Protein AF-A0AAW7XCK0-F1 (afdb_monomer_lite)

pLDDT: mean 92.11, std 4.44, range [63.75, 97.06]

Sequence (77 aa):
MVSTVDGNIKGNPLKIVGDTFPAGTLSGAPKYKAMQLIDTYESQSRGFYGGAVGVIGLTGEVNLAIAIRSFVSKNNT

Foldseek 3Di:
DDDDDDDDDDDALVVVVVVCPQPCVVQHPVNVVSVVVCVVPDPDDPVQQSPWDDDQDPVRDDDIDGPPPDDDDDPND

Secondary structure (DSSP, 8-state):
----------S-HHHHHHHHPSPHHHH-SSHHHHHHHHHHH-SS--TTTT-EEEEE-TTS-EEEEE--S----STT-

Organism: NCBI:txid86304

Structure (mmCIF, N/CA/C/O backbone):
data_AF-A0AAW7XCK0-F1
#
_entry.id   AF-A0AAW7XCK0-F1
#
loop_
_atom_site.group_PDB
_atom_site.id
_atom_site.type_symbol
_atom_site.label_atom_id
_atom_site.label_alt_id
_atom_site.label_comp_id
_atom_site.label_asym_id
_atom_site.label_entity_id
_atom_site.label_seq_id
_atom_site.pdbx_PDB_ins_code
_atom_site.Cartn_x
_atom_site.Cartn_y
_atom_site.Cartn_z
_atom_site.occupancy
_atom_site.B_iso_or_equiv
_atom_site.auth_seq_id
_atom_site.auth_comp_id
_atom_site.auth_asym_id
_atom_site.auth_atom_id
_atom_site.pdbx_PDB_model_num
ATOM 1 N N . MET A 1 1 ? 0.646 -20.779 1.098 1.00 79.44 1 MET A N 1
ATOM 2 C CA . MET A 1 1 ? 0.747 -20.755 -0.376 1.00 79.44 1 MET A CA 1
ATOM 3 C C . MET A 1 1 ? 1.002 -19.317 -0.795 1.00 79.44 1 MET A C 1
ATOM 5 O O . MET A 1 1 ? 0.382 -18.436 -0.214 1.00 79.44 1 MET A O 1
ATOM 9 N N . VAL A 1 2 ? 1.935 -19.081 -1.716 1.00 95.38 2 VAL A N 1
ATOM 10 C CA . VAL A 1 2 ? 2.274 -17.752 -2.251 1.00 95.38 2 VAL A CA 1
ATOM 11 C C . VAL A 1 2 ? 2.400 -17.849 -3.770 1.00 95.38 2 VAL A C 1
ATOM 13 O O . VAL A 1 2 ? 2.755 -18.913 -4.274 1.00 95.38 2 VAL A O 1
ATOM 16 N N . SER A 1 3 ? 2.123 -16.751 -4.470 1.00 96.44 3 SER A N 1
ATOM 17 C CA . SER A 1 3 ? 2.385 -16.607 -5.904 1.00 96.44 3 SER A CA 1
ATOM 18 C C . SER A 1 3 ? 3.391 -15.481 -6.112 1.00 96.44 3 SER A C 1
ATOM 20 O O . SER A 1 3 ? 3.323 -14.467 -5.416 1.00 96.44 3 SER A O 1
ATOM 22 N N . THR A 1 4 ? 4.291 -15.649 -7.079 1.00 97.00 4 THR A N 1
ATOM 23 C CA . THR A 1 4 ? 5.282 -14.636 -7.460 1.00 97.00 4 THR A CA 1
ATOM 24 C C . THR A 1 4 ? 4.912 -14.063 -8.820 1.00 97.00 4 THR A C 1
ATOM 26 O O . THR A 1 4 ? 4.577 -14.813 -9.734 1.00 97.00 4 THR A O 1
ATOM 29 N N . VAL A 1 5 ? 4.952 -12.736 -8.934 1.00 94.50 5 VAL A N 1
ATOM 30 C CA . VAL A 1 5 ? 4.754 -12.006 -10.188 1.00 94.50 5 VAL A CA 1
ATOM 31 C C . VAL A 1 5 ? 5.963 -11.102 -10.381 1.00 94.50 5 VAL A C 1
ATOM 33 O O . VAL A 1 5 ? 6.284 -10.314 -9.492 1.00 94.50 5 VAL A O 1
ATOM 36 N N . 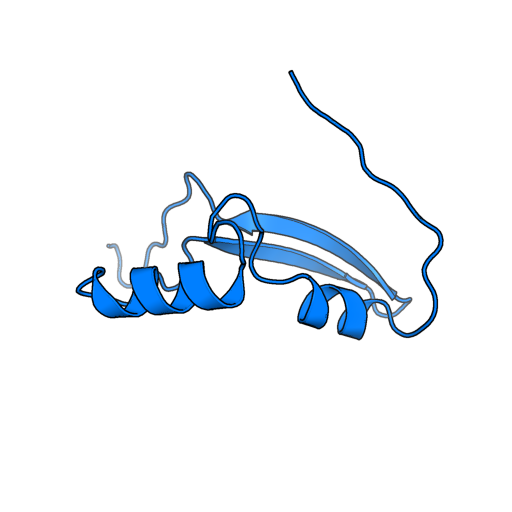ASP A 1 6 ? 6.618 -11.219 -11.530 1.00 95.00 6 ASP A N 1
ATOM 37 C CA . ASP A 1 6 ? 7.792 -10.437 -11.906 1.00 95.00 6 ASP A CA 1
ATOM 38 C C . ASP A 1 6 ? 7.637 -9.834 -13.311 1.00 95.00 6 ASP A C 1
ATOM 40 O O . ASP A 1 6 ? 6.743 -10.192 -14.081 1.00 95.00 6 ASP A O 1
ATOM 44 N N . GLY A 1 7 ? 8.484 -8.855 -13.626 1.00 93.56 7 GLY A N 1
ATOM 45 C CA . GLY A 1 7 ? 8.504 -8.215 -14.933 1.00 93.56 7 GLY A CA 1
ATOM 46 C C . GLY A 1 7 ? 9.637 -7.204 -15.072 1.00 93.56 7 GLY A C 1
ATOM 47 O O . GLY A 1 7 ? 10.112 -6.633 -14.092 1.00 93.56 7 GLY A O 1
ATOM 48 N N . ASN A 1 8 ? 10.056 -6.957 -16.315 1.00 93.25 8 ASN A N 1
ATOM 49 C CA . ASN A 1 8 ? 11.060 -5.941 -16.623 1.00 93.25 8 ASN A CA 1
ATOM 50 C C . ASN A 1 8 ? 10.437 -4.543 -16.596 1.00 93.25 8 ASN A C 1
ATOM 52 O O . ASN A 1 8 ? 9.510 -4.238 -17.352 1.00 93.25 8 ASN A O 1
ATOM 56 N N . ILE A 1 9 ? 10.981 -3.683 -15.741 1.00 89.19 9 ILE A N 1
ATOM 57 C CA . ILE A 1 9 ? 10.502 -2.317 -15.553 1.00 89.19 9 ILE A CA 1
ATOM 58 C C . ILE A 1 9 ? 10.813 -1.467 -16.792 1.00 89.19 9 ILE A C 1
ATOM 60 O O . ILE A 1 9 ? 11.952 -1.390 -17.248 1.00 89.19 9 ILE A O 1
ATOM 64 N N . LYS A 1 10 ? 9.788 -0.781 -17.313 1.00 88.19 10 LYS A N 1
ATOM 65 C CA . LYS A 1 10 ? 9.931 0.299 -18.296 1.00 88.19 10 LYS A CA 1
ATOM 66 C C . LYS A 1 10 ? 9.551 1.623 -17.635 1.00 88.19 10 LYS A C 1
ATOM 68 O O . LYS A 1 10 ? 8.397 1.813 -17.261 1.00 88.19 10 LYS A O 1
ATOM 73 N N . GLY A 1 11 ? 10.503 2.547 -17.527 1.00 86.94 11 GLY A N 1
ATOM 74 C CA . GLY A 1 11 ? 10.281 3.882 -16.964 1.00 86.94 11 GLY A CA 1
ATOM 75 C C . GLY A 1 11 ? 10.713 4.022 -15.502 1.00 86.94 11 GLY A C 1
ATOM 76 O O . GLY A 1 11 ? 11.545 3.264 -15.014 1.00 86.94 11 GLY A O 1
ATOM 77 N N . ASN A 1 12 ? 10.182 5.040 -14.821 1.00 89.69 12 ASN A N 1
ATOM 78 C CA . ASN A 1 12 ? 10.595 5.416 -13.468 1.00 89.69 12 ASN A CA 1
ATOM 79 C C . ASN A 1 12 ? 10.009 4.447 -12.410 1.00 89.69 12 ASN A C 1
ATOM 81 O O . ASN A 1 12 ? 8.780 4.381 -12.295 1.00 89.69 12 ASN A O 1
ATOM 85 N N . PRO A 1 13 ? 10.841 3.761 -11.596 1.00 90.12 13 PRO A N 1
ATOM 86 C CA . PRO A 1 13 ? 10.379 2.865 -10.530 1.00 90.12 13 PRO A CA 1
ATOM 87 C C . PRO A 1 13 ? 9.392 3.520 -9.558 1.00 90.12 13 PRO A C 1
ATOM 89 O O . PRO A 1 13 ? 8.398 2.909 -9.173 1.00 90.12 13 PRO A O 1
ATOM 92 N N . LEU A 1 14 ? 9.597 4.795 -9.223 1.00 89.88 14 LEU A N 1
ATOM 93 C CA . LEU A 1 14 ? 8.730 5.530 -8.305 1.00 89.88 14 LEU A CA 1
ATOM 94 C C . LEU A 1 14 ? 7.332 5.770 -8.891 1.00 89.88 14 LEU A C 1
ATOM 96 O O . LEU A 1 14 ? 6.333 5.725 -8.175 1.00 89.88 14 LEU A O 1
ATOM 100 N N . LYS A 1 15 ? 7.247 5.968 -10.213 1.00 91.56 15 LYS A N 1
ATOM 101 C CA . LYS A 1 15 ? 5.961 6.074 -10.911 1.00 91.56 15 LYS A CA 1
ATOM 102 C C . LYS A 1 15 ? 5.210 4.744 -10.866 1.00 91.56 15 LYS A C 1
ATOM 104 O O . LYS A 1 15 ? 4.011 4.737 -10.623 1.00 91.56 15 LYS A O 1
ATOM 109 N N . ILE A 1 16 ? 5.915 3.627 -11.041 1.00 91.56 16 ILE A N 1
ATOM 110 C CA . ILE A 1 16 ? 5.316 2.286 -10.970 1.00 91.56 16 ILE A CA 1
ATOM 111 C C . ILE A 1 16 ? 4.746 2.017 -9.579 1.00 91.56 16 ILE A C 1
ATOM 113 O O . ILE A 1 16 ? 3.643 1.488 -9.464 1.00 91.56 16 ILE A O 1
ATOM 117 N N . VAL A 1 17 ? 5.454 2.419 -8.522 1.00 91.56 17 VAL A N 1
ATOM 118 C CA . VAL A 1 17 ? 4.924 2.357 -7.152 1.00 91.56 17 VAL A CA 1
ATOM 119 C C . VAL A 1 17 ? 3.614 3.137 -7.052 1.00 91.56 17 VAL A C 1
ATOM 121 O O . VAL A 1 17 ? 2.621 2.586 -6.58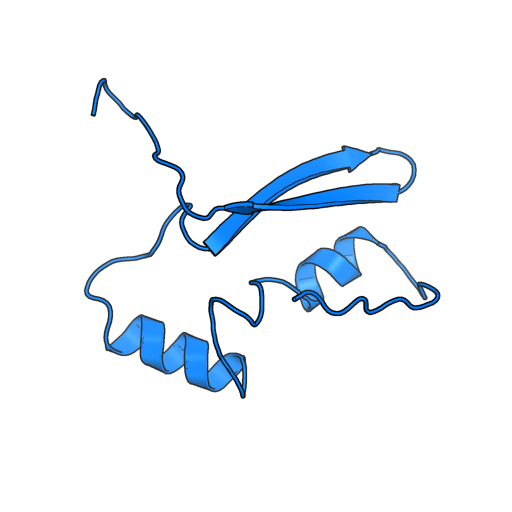8 1.00 91.56 17 VAL A O 1
ATOM 124 N N . GLY A 1 18 ? 3.583 4.379 -7.544 1.00 90.12 18 GLY A N 1
ATOM 125 C CA . GLY A 1 18 ? 2.370 5.203 -7.550 1.00 90.12 18 GLY A CA 1
ATOM 126 C C . GLY A 1 18 ? 1.204 4.571 -8.318 1.00 90.12 18 GLY A C 1
ATOM 127 O O . GLY A 1 18 ? 0.084 4.549 -7.818 1.00 90.12 18 GLY A O 1
ATOM 128 N N . ASP A 1 19 ? 1.472 3.994 -9.491 1.00 90.38 19 ASP A N 1
ATOM 129 C CA . ASP A 1 19 ? 0.455 3.369 -10.347 1.00 90.38 19 ASP A CA 1
ATOM 130 C C . ASP A 1 19 ? -0.077 2.040 -9.757 1.00 90.38 19 ASP A C 1
ATOM 132 O O . ASP A 1 19 ? -1.228 1.647 -9.979 1.00 90.38 19 ASP A O 1
ATOM 136 N N . THR A 1 20 ? 0.754 1.316 -9.000 1.00 89.31 20 THR A N 1
ATOM 137 C CA . THR A 1 20 ? 0.405 0.002 -8.426 1.00 89.31 20 THR A CA 1
ATOM 138 C C . THR A 1 20 ? -0.187 0.085 -7.021 1.00 89.31 20 THR A C 1
ATOM 140 O O . THR A 1 20 ? -0.865 -0.855 -6.594 1.00 89.31 20 THR A O 1
ATOM 143 N N . PHE A 1 21 ? -0.025 1.210 -6.331 1.00 89.50 21 PHE A N 1
ATOM 144 C CA . PHE A 1 21 ? -0.578 1.466 -5.005 1.00 89.50 21 PHE A CA 1
ATOM 145 C C . PHE A 1 21 ? -2.079 1.856 -5.049 1.00 89.50 21 PHE A C 1
ATOM 147 O O . PHE A 1 21 ? -2.553 2.355 -6.070 1.00 89.50 21 PHE A O 1
ATOM 154 N N . PRO A 1 22 ? -2.877 1.609 -3.987 1.00 89.19 22 PRO A N 1
ATOM 155 C CA . PRO A 1 22 ? -2.627 0.677 -2.886 1.00 89.19 22 PRO A CA 1
ATOM 156 C C . PRO A 1 22 ? -2.702 -0.781 -3.355 1.00 89.19 22 PRO A C 1
ATOM 158 O O . PRO A 1 22 ? -3.171 -1.081 -4.461 1.00 89.19 22 PRO A O 1
ATOM 161 N N . ALA A 1 23 ? -2.234 -1.697 -2.504 1.00 90.12 23 ALA A N 1
ATOM 162 C CA . ALA A 1 23 ? -2.197 -3.120 -2.816 1.00 90.12 23 ALA A CA 1
ATOM 163 C C . ALA A 1 23 ? -3.592 -3.671 -3.165 1.00 90.12 23 ALA A C 1
ATOM 165 O O . ALA A 1 23 ? -4.587 -3.406 -2.482 1.00 90.12 23 ALA A O 1
ATOM 166 N N . GLY A 1 24 ? -3.659 -4.486 -4.223 1.00 88.56 24 GLY A N 1
ATOM 167 C CA . GLY A 1 24 ? -4.909 -5.101 -4.685 1.00 88.56 24 GLY A CA 1
ATOM 168 C C . GLY A 1 24 ? -5.581 -5.977 -3.624 1.00 88.56 24 GLY A C 1
ATOM 169 O O . GLY A 1 24 ? -6.802 -6.011 -3.539 1.00 88.56 24 GLY A O 1
ATOM 170 N N . THR A 1 25 ? -4.790 -6.616 -2.760 1.00 90.62 25 THR A N 1
ATOM 171 C CA . THR A 1 25 ? -5.266 -7.486 -1.672 1.00 90.62 25 THR A CA 1
ATOM 172 C C . THR A 1 25 ? -6.057 -6.754 -0.589 1.00 90.62 25 THR A C 1
ATOM 174 O O . THR A 1 25 ? -6.817 -7.398 0.126 1.00 90.62 25 THR A O 1
ATOM 177 N N . LEU A 1 26 ? -5.901 -5.431 -0.461 1.00 90.19 26 LEU A N 1
ATOM 178 C CA . LEU A 1 26 ? -6.598 -4.621 0.546 1.00 90.19 26 LEU A CA 1
ATOM 179 C C . LEU A 1 26 ? -7.592 -3.632 -0.045 1.00 90.19 26 LEU A C 1
ATOM 181 O O . LEU A 1 26 ? -8.340 -3.010 0.700 1.00 90.19 26 LEU A O 1
ATOM 185 N N . SER A 1 27 ? -7.619 -3.487 -1.364 1.00 90.75 27 SER A N 1
ATOM 186 C CA . SER A 1 27 ? -8.642 -2.713 -2.063 1.00 90.75 27 SER A CA 1
ATOM 187 C C . SER A 1 27 ? -9.720 -3.653 -2.599 1.00 90.75 27 SER A C 1
ATOM 189 O O . SER A 1 27 ? -10.843 -3.641 -2.113 1.00 90.75 27 SER A O 1
ATOM 191 N N . GLY A 1 28 ? -9.362 -4.502 -3.561 1.00 93.75 28 GLY A N 1
ATOM 192 C CA . GLY A 1 28 ? -10.254 -5.426 -4.257 1.00 93.75 28 GLY A CA 1
ATOM 193 C C . GLY A 1 28 ? -10.120 -5.308 -5.777 1.00 93.75 28 GLY A C 1
ATOM 194 O O . GLY A 1 28 ? -9.222 -4.641 -6.296 1.00 93.75 28 GLY A O 1
ATOM 195 N N . ALA A 1 29 ? -11.028 -5.952 -6.510 1.00 95.81 29 ALA A N 1
ATOM 196 C CA . ALA A 1 29 ? -11.071 -5.915 -7.969 1.00 95.81 29 ALA A CA 1
ATOM 197 C C . ALA A 1 29 ? -12.514 -5.711 -8.466 1.00 95.81 29 ALA A C 1
ATOM 199 O O . ALA A 1 29 ? -13.405 -6.423 -8.003 1.00 95.81 29 ALA A O 1
ATOM 200 N N . PRO A 1 30 ? -12.768 -4.796 -9.422 1.00 94.94 30 PRO A N 1
ATOM 201 C CA . PRO A 1 30 ? -11.855 -3.790 -9.985 1.00 94.94 30 PRO A CA 1
ATOM 202 C C . PRO A 1 30 ? -11.413 -2.729 -8.956 1.00 94.94 30 PRO A C 1
ATOM 204 O O . PRO A 1 30 ? -12.248 -2.209 -8.216 1.00 94.94 30 PRO A O 1
ATOM 207 N N . LYS A 1 31 ? -10.113 -2.377 -8.932 1.00 93.44 31 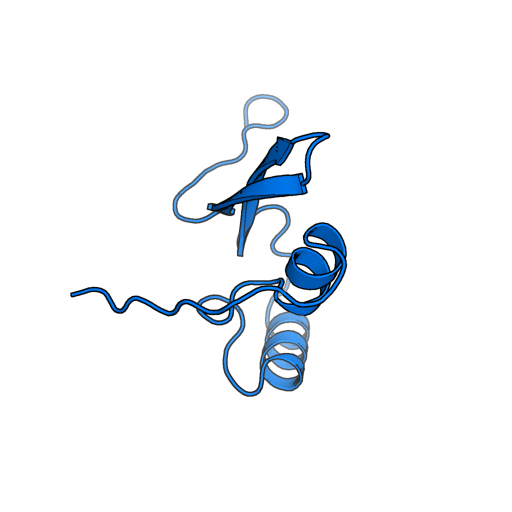LYS A N 1
ATOM 208 C CA . LYS A 1 31 ? -9.488 -1.562 -7.863 1.00 93.44 31 LYS A CA 1
ATOM 209 C C . LYS A 1 31 ? -10.236 -0.256 -7.578 1.00 93.44 31 LYS A C 1
ATOM 211 O O . LYS A 1 31 ? -10.564 0.025 -6.433 1.00 93.44 31 LYS A O 1
ATOM 216 N N . TYR A 1 32 ? -10.528 0.529 -8.615 1.00 93.12 32 TYR A N 1
ATOM 217 C CA . TYR A 1 32 ? -11.173 1.838 -8.466 1.00 93.12 32 TYR A CA 1
ATOM 218 C C . TYR A 1 32 ? -12.552 1.736 -7.798 1.00 93.12 32 TYR A C 1
ATOM 220 O O . TYR A 1 32 ? -12.853 2.493 -6.880 1.00 93.12 32 TYR A O 1
ATOM 228 N N . LYS A 1 33 ? -13.368 0.759 -8.213 1.00 96.25 33 LYS A N 1
ATOM 229 C CA . LYS A 1 33 ? -14.718 0.562 -7.683 1.00 96.25 33 LYS A CA 1
ATOM 230 C C . LYS A 1 33 ? -14.671 0.027 -6.259 1.00 96.25 33 LYS A C 1
ATOM 232 O O . LYS A 1 33 ? -15.449 0.458 -5.420 1.00 96.25 33 LYS A O 1
ATOM 237 N N . ALA A 1 34 ? -13.730 -0.870 -5.976 1.00 96.44 34 ALA A N 1
ATOM 238 C CA . ALA A 1 34 ? -13.526 -1.375 -4.629 1.00 96.44 34 ALA A CA 1
ATOM 239 C C . ALA A 1 34 ? -13.117 -0.252 -3.659 1.00 96.44 34 ALA A C 1
ATOM 241 O O . ALA A 1 34 ? -13.684 -0.154 -2.578 1.00 96.44 34 ALA A O 1
ATOM 242 N N . MET A 1 35 ? -12.222 0.655 -4.074 1.00 94.50 35 MET A N 1
ATOM 243 C CA . MET A 1 35 ? -11.853 1.826 -3.266 1.00 94.50 35 MET A CA 1
ATOM 244 C C . MET A 1 35 ? -13.032 2.780 -3.030 1.00 94.50 35 MET A C 1
ATOM 246 O O . MET A 1 35 ? -13.188 3.257 -1.915 1.00 94.50 35 MET A O 1
ATOM 250 N N . GLN A 1 36 ? -13.890 3.015 -4.030 1.00 95.88 36 GLN A N 1
ATOM 251 C CA . GLN A 1 36 ? -15.107 3.827 -3.853 1.00 95.88 36 GLN A CA 1
ATOM 252 C C . GLN A 1 36 ? -16.076 3.210 -2.840 1.00 95.88 36 GLN A C 1
ATOM 254 O O . GLN A 1 36 ? -16.653 3.916 -2.020 1.00 95.88 36 GLN A O 1
ATOM 259 N N . LEU A 1 37 ? -16.259 1.888 -2.887 1.00 96.38 37 LEU A N 1
ATOM 260 C CA . LEU A 1 37 ? -17.119 1.187 -1.934 1.00 96.38 37 LEU A CA 1
ATOM 261 C C . LEU A 1 37 ? -16.520 1.211 -0.525 1.00 96.38 37 LEU A C 1
ATOM 263 O O . LEU A 1 37 ? -17.256 1.440 0.425 1.00 96.38 37 LEU A O 1
ATOM 267 N N . ILE A 1 38 ? -15.204 1.025 -0.389 1.00 95.62 38 ILE A N 1
ATOM 268 C CA . ILE A 1 38 ? -14.496 1.175 0.891 1.00 95.62 38 ILE A CA 1
ATOM 269 C C . ILE A 1 38 ? -14.756 2.565 1.472 1.00 95.62 38 ILE A C 1
ATOM 271 O O . ILE A 1 38 ? -15.196 2.662 2.609 1.00 95.62 38 ILE A O 1
ATOM 275 N N . ASP A 1 39 ? -14.569 3.615 0.674 1.00 94.88 39 ASP A N 1
ATOM 276 C CA . ASP A 1 39 ? -14.810 5.001 1.091 1.00 94.88 39 ASP A CA 1
ATOM 277 C C . ASP A 1 39 ? -16.282 5.265 1.458 1.00 94.88 39 ASP A C 1
ATOM 279 O O . ASP A 1 39 ? -16.578 6.031 2.366 1.00 94.88 39 ASP A O 1
ATOM 283 N N . THR A 1 40 ? -17.220 4.580 0.795 1.00 97.06 40 THR A N 1
ATOM 284 C CA . THR A 1 40 ? -18.659 4.701 1.082 1.00 97.06 40 THR A CA 1
ATOM 285 C C . THR A 1 40 ? -19.064 3.996 2.379 1.00 97.06 40 THR A C 1
ATOM 287 O O . THR A 1 40 ? -19.944 4.474 3.093 1.00 97.06 40 THR A O 1
ATOM 290 N N . TYR A 1 41 ? -18.491 2.822 2.655 1.00 97.06 41 TYR A N 1
ATOM 291 C CA . TYR A 1 41 ? -18.940 1.949 3.743 1.00 97.06 41 TYR A CA 1
ATOM 292 C C . TYR A 1 41 ? -18.102 2.060 5.016 1.00 97.06 41 TYR A C 1
ATOM 294 O O . TYR A 1 41 ? -18.605 1.747 6.096 1.00 97.06 41 TYR A O 1
ATOM 302 N N . GLU A 1 42 ? -16.842 2.480 4.928 1.00 96.56 42 GLU A N 1
ATOM 303 C CA . GLU A 1 42 ? -16.016 2.711 6.106 1.00 96.56 42 GLU A CA 1
ATOM 304 C C . GLU A 1 42 ? -16.285 4.103 6.669 1.00 96.56 42 GLU A C 1
ATOM 306 O O . GLU A 1 42 ? -16.194 5.116 5.985 1.00 96.56 42 GLU A O 1
ATOM 311 N N . SER A 1 43 ? -16.603 4.164 7.959 1.00 93.88 43 SER A N 1
ATOM 312 C CA . SER A 1 43 ? -16.918 5.422 8.641 1.00 93.88 43 SER A CA 1
ATOM 313 C C . SER A 1 43 ? -15.696 6.310 8.887 1.00 93.88 43 SER A C 1
ATOM 315 O O . SER A 1 43 ? -15.843 7.438 9.358 1.00 93.88 43 SER A O 1
ATOM 317 N N . GLN A 1 44 ? -14.489 5.802 8.629 1.00 93.19 44 GLN A N 1
ATOM 318 C CA . GLN A 1 44 ? -13.225 6.482 8.883 1.00 93.19 44 GLN A CA 1
ATOM 319 C C . GLN A 1 44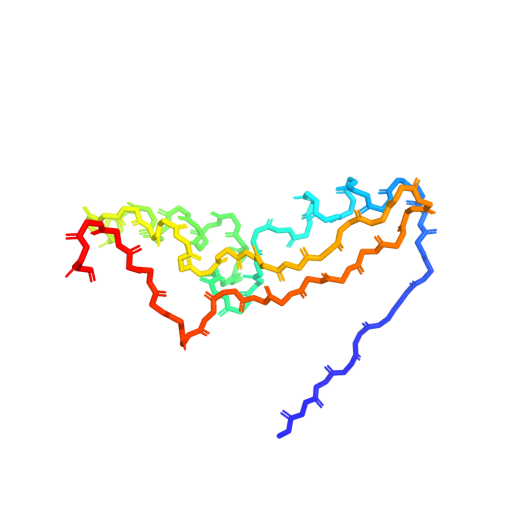 ? -12.187 6.103 7.828 1.00 93.19 44 GLN A C 1
ATOM 321 O O . GLN A 1 44 ? -12.186 4.992 7.305 1.00 93.19 44 GLN A O 1
ATOM 326 N N . SER A 1 45 ? -11.247 7.014 7.576 1.00 91.62 45 SER A N 1
ATO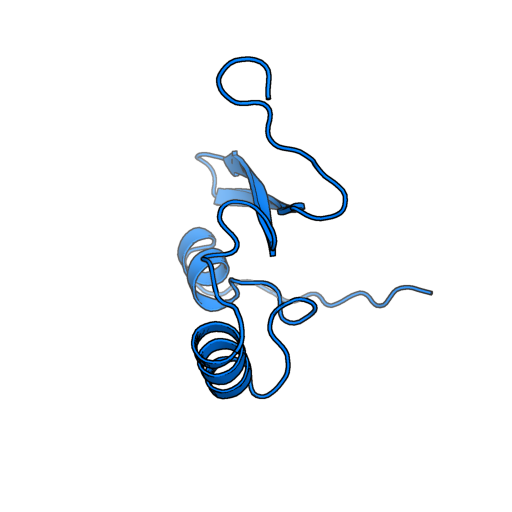M 327 C CA . SER A 1 45 ? -10.079 6.715 6.749 1.00 91.62 45 SER A CA 1
ATOM 328 C C . SER A 1 45 ? -9.202 5.648 7.408 1.00 91.62 45 SER A C 1
ATOM 330 O O . SER A 1 45 ? -8.937 5.693 8.609 1.00 91.62 45 SER A O 1
ATOM 332 N N . ARG A 1 46 ? -8.668 4.734 6.596 1.00 92.62 46 ARG A N 1
ATOM 333 C CA . ARG A 1 46 ? -7.770 3.662 7.050 1.00 92.62 46 ARG A CA 1
ATOM 334 C C . ARG A 1 46 ? -6.416 4.153 7.568 1.00 92.62 46 ARG A C 1
ATOM 336 O O . ARG A 1 46 ? -5.695 3.395 8.217 1.00 92.62 46 ARG A O 1
ATOM 343 N N . GLY A 1 47 ? -6.045 5.404 7.290 1.00 91.69 47 GLY A N 1
ATOM 344 C CA . GLY A 1 47 ? -4.759 5.960 7.701 1.00 91.69 47 GLY A CA 1
ATOM 345 C C . GLY A 1 47 ? -3.592 5.115 7.183 1.00 91.69 47 GLY A C 1
ATOM 346 O O . GLY A 1 47 ? -3.403 4.979 5.978 1.00 91.69 47 GLY A O 1
ATOM 347 N N . PHE A 1 48 ? -2.805 4.538 8.094 1.00 91.25 48 PHE A N 1
ATOM 348 C CA . PHE A 1 48 ? -1.672 3.680 7.733 1.00 91.25 48 PHE A CA 1
ATOM 349 C C . PHE A 1 48 ? -2.095 2.280 7.263 1.00 91.25 48 PHE A C 1
ATOM 351 O O . PHE A 1 48 ? -1.319 1.609 6.583 1.00 91.25 48 PHE A O 1
ATOM 358 N N . TYR A 1 49 ? -3.289 1.811 7.641 1.00 93.38 49 TYR A N 1
ATOM 359 C CA . TYR A 1 49 ? -3.736 0.456 7.346 1.00 93.38 49 TYR A CA 1
ATOM 360 C C . TYR A 1 49 ? -3.975 0.282 5.844 1.00 93.38 49 TYR A C 1
ATOM 362 O O . TYR A 1 49 ? -4.727 1.019 5.209 1.00 93.38 49 TYR A O 1
ATOM 370 N N . GLY A 1 50 ? -3.297 -0.705 5.263 1.00 90.94 50 GLY A N 1
ATOM 371 C CA . GLY A 1 50 ? -3.255 -0.916 3.819 1.00 90.94 50 GLY A CA 1
ATOM 372 C C . GLY A 1 50 ? -2.399 0.074 3.037 1.00 90.94 50 GLY A C 1
ATOM 373 O O . GLY A 1 50 ? -2.392 0.029 1.806 1.00 90.94 50 GLY A O 1
ATOM 374 N N . GLY A 1 51 ? -1.631 0.897 3.755 1.00 93.38 51 GLY A N 1
ATOM 375 C CA . GLY A 1 51 ? -0.506 1.641 3.218 1.00 93.38 51 GLY A CA 1
ATOM 376 C C . GLY A 1 51 ? 0.716 0.762 2.943 1.00 93.38 51 GLY A C 1
ATOM 377 O O . GLY A 1 51 ? 0.629 -0.467 2.877 1.00 93.38 51 GLY A O 1
ATOM 378 N N . ALA A 1 52 ? 1.879 1.395 2.799 1.00 93.44 52 ALA A N 1
ATOM 379 C CA . ALA A 1 52 ? 3.153 0.710 2.610 1.00 93.44 52 ALA A CA 1
ATOM 380 C C . ALA A 1 52 ? 4.245 1.282 3.523 1.00 93.44 52 ALA A C 1
ATOM 382 O O . ALA A 1 52 ? 4.250 2.475 3.820 1.00 93.44 52 ALA A O 1
ATOM 383 N N . VAL A 1 53 ? 5.175 0.424 3.943 1.00 93.94 53 VAL A N 1
ATOM 384 C CA . VAL A 1 53 ? 6.361 0.765 4.740 1.00 93.94 53 VAL A CA 1
ATOM 385 C C . VAL A 1 53 ? 7.581 0.140 4.077 1.00 93.94 53 VAL A C 1
ATOM 387 O O . VAL A 1 53 ? 7.549 -1.033 3.711 1.00 93.94 53 VAL A O 1
ATOM 390 N N . GLY A 1 54 ? 8.664 0.897 3.923 1.00 93.31 54 GLY A N 1
ATOM 391 C CA . GLY A 1 54 ? 9.894 0.370 3.342 1.00 93.31 54 GLY A CA 1
ATOM 392 C C . GLY A 1 54 ? 10.865 1.455 2.897 1.00 93.31 54 GLY A C 1
ATOM 393 O O . GLY A 1 54 ? 10.871 2.552 3.453 1.00 93.31 54 GLY A O 1
ATOM 394 N N . VAL A 1 55 ? 11.697 1.127 1.909 1.00 94.81 55 VAL A N 1
ATOM 395 C CA . VAL A 1 55 ? 12.819 1.953 1.453 1.00 94.81 55 VAL A CA 1
ATOM 396 C C . VAL A 1 55 ? 12.686 2.254 -0.035 1.00 94.81 55 VAL A C 1
ATOM 398 O O . VAL A 1 55 ? 12.386 1.372 -0.841 1.00 94.81 55 VAL A O 1
ATOM 401 N N . ILE A 1 56 ? 12.955 3.510 -0.382 1.00 93.19 56 ILE A N 1
ATOM 402 C CA . ILE A 1 56 ? 13.160 3.981 -1.750 1.00 93.19 56 ILE A CA 1
ATOM 403 C C . ILE A 1 56 ? 14.591 4.519 -1.805 1.00 93.19 56 ILE A C 1
ATOM 405 O O . ILE A 1 56 ? 14.910 5.514 -1.153 1.00 93.19 56 ILE A O 1
ATOM 409 N N . GLY A 1 57 ? 15.458 3.822 -2.531 1.00 91.19 57 GLY A N 1
ATOM 410 C CA . GLY A 1 57 ? 16.850 4.198 -2.740 1.00 91.19 57 GLY A CA 1
ATOM 411 C C . GLY A 1 57 ? 16.991 5.308 -3.780 1.00 91.19 57 GLY A C 1
ATOM 412 O O . GLY A 1 57 ? 16.184 5.435 -4.702 1.00 91.19 57 GLY A O 1
ATOM 413 N N . LEU A 1 58 ? 18.057 6.103 -3.665 1.00 88.75 58 LEU A N 1
ATOM 414 C CA . LEU A 1 58 ? 18.362 7.189 -4.610 1.00 88.75 58 LEU A CA 1
ATOM 415 C C . LEU A 1 58 ? 18.738 6.675 -6.011 1.00 88.75 58 LEU A C 1
ATOM 417 O O . LEU A 1 58 ? 18.643 7.409 -6.990 1.00 88.75 58 LEU A O 1
ATOM 421 N N . THR A 1 59 ? 19.145 5.411 -6.101 1.00 88.50 5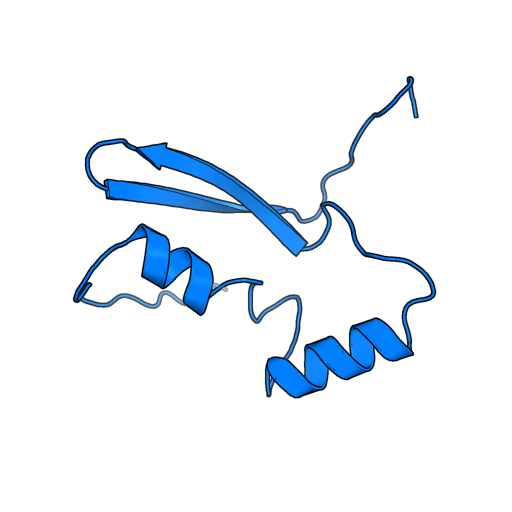9 THR A N 1
ATOM 422 C CA . THR A 1 59 ? 19.507 4.685 -7.327 1.00 88.50 59 THR A CA 1
ATOM 423 C C . THR A 1 59 ? 18.318 3.960 -7.965 1.00 88.50 59 THR A C 1
ATOM 425 O O . THR A 1 59 ? 18.481 3.293 -8.984 1.00 88.50 59 THR A O 1
ATOM 428 N N . GLY A 1 60 ? 17.110 4.116 -7.410 1.00 85.25 60 GLY A N 1
ATOM 429 C CA . GLY A 1 60 ? 15.877 3.554 -7.964 1.00 85.25 60 GLY A CA 1
ATOM 430 C C . GLY A 1 60 ? 15.484 2.184 -7.410 1.00 85.25 60 GLY A C 1
ATOM 431 O O . GLY A 1 60 ? 14.483 1.628 -7.863 1.00 85.25 60 GLY A O 1
ATOM 432 N N . GLU A 1 61 ? 16.210 1.645 -6.424 1.00 91.50 61 GLU A N 1
ATOM 433 C CA . GLU A 1 61 ? 15.733 0.469 -5.692 1.00 91.50 61 GLU A CA 1
ATOM 434 C C . GLU A 1 61 ? 14.479 0.821 -4.888 1.00 91.50 61 GLU A C 1
ATOM 436 O O . GLU A 1 61 ? 14.426 1.842 -4.201 1.00 91.50 61 GLU A O 1
ATOM 441 N N . VAL A 1 62 ? 13.472 -0.047 -4.930 1.00 93.12 62 VAL A N 1
ATOM 442 C CA . VAL A 1 62 ? 12.275 0.093 -4.102 1.00 93.12 62 VAL A CA 1
ATOM 443 C C . VAL A 1 62 ? 11.962 -1.240 -3.448 1.00 93.12 62 VAL A C 1
ATOM 445 O O . VAL A 1 62 ? 11.795 -2.249 -4.129 1.00 93.12 62 VAL A O 1
ATOM 448 N N . ASN A 1 63 ? 11.837 -1.232 -2.125 1.00 94.00 63 ASN A N 1
ATOM 449 C CA . ASN A 1 63 ? 11.350 -2.368 -1.358 1.00 94.00 63 ASN A CA 1
ATOM 450 C C . ASN A 1 63 ? 10.279 -1.880 -0.385 1.00 94.00 63 ASN A C 1
ATOM 452 O O . ASN A 1 63 ? 10.569 -1.080 0.502 1.00 94.00 63 ASN A O 1
ATOM 456 N N . LEU A 1 64 ? 9.044 -2.342 -0.572 1.00 94.38 64 LEU A N 1
ATOM 457 C CA . LEU A 1 64 ? 7.881 -1.925 0.201 1.00 94.38 64 LEU A CA 1
ATOM 458 C C . LEU A 1 64 ? 7.133 -3.152 0.721 1.00 94.38 64 LEU A C 1
ATOM 460 O O . LEU A 1 64 ? 6.793 -4.057 -0.040 1.00 94.38 64 LEU A O 1
ATOM 464 N N . ALA A 1 65 ? 6.818 -3.141 2.011 1.00 95.00 65 ALA A N 1
ATOM 465 C CA . ALA A 1 65 ? 5.894 -4.063 2.647 1.00 95.00 65 ALA A CA 1
ATOM 466 C C . ALA A 1 65 ? 4.524 -3.397 2.812 1.00 95.00 65 ALA A C 1
ATOM 468 O O . ALA A 1 65 ? 4.430 -2.202 3.090 1.00 95.00 65 ALA A O 1
ATOM 469 N N . ILE A 1 66 ? 3.451 -4.174 2.674 1.00 94.56 66 ILE A N 1
ATOM 470 C CA . ILE A 1 66 ? 2.093 -3.688 2.930 1.00 94.56 66 ILE A CA 1
ATOM 471 C C . ILE A 1 66 ? 1.905 -3.536 4.444 1.00 94.56 66 ILE A C 1
ATOM 473 O O . ILE A 1 66 ? 2.187 -4.463 5.203 1.00 94.56 66 ILE A O 1
ATOM 477 N N . ALA A 1 67 ? 1.392 -2.388 4.882 1.00 94.06 67 ALA A N 1
ATOM 478 C CA . ALA A 1 67 ? 1.108 -2.106 6.284 1.00 94.06 67 ALA A CA 1
ATOM 479 C C . ALA A 1 67 ? -0.161 -2.846 6.745 1.00 94.06 67 ALA A C 1
ATOM 481 O O . ALA A 1 67 ? -1.278 -2.322 6.695 1.00 94.06 67 ALA A O 1
ATOM 482 N N . ILE A 1 68 ? 0.019 -4.094 7.177 1.00 93.62 68 ILE A N 1
ATOM 483 C CA . ILE A 1 68 ? -1.017 -4.964 7.746 1.00 93.62 68 ILE A CA 1
ATOM 484 C C . ILE A 1 68 ? -0.529 -5.628 9.024 1.00 93.62 68 ILE A C 1
ATOM 486 O O . ILE A 1 68 ? 0.661 -5.877 9.187 1.00 93.62 68 ILE A O 1
ATOM 490 N N . ARG A 1 69 ? -1.472 -5.949 9.925 1.00 94.69 69 ARG A N 1
ATOM 491 C CA . ARG A 1 69 ? -1.170 -6.506 11.259 1.00 94.69 69 ARG A CA 1
ATOM 492 C C . ARG A 1 69 ? -0.124 -5.675 12.013 1.00 94.69 69 ARG A C 1
ATOM 494 O O . ARG A 1 69 ? 0.742 -6.205 12.699 1.00 94.69 69 ARG A O 1
ATOM 501 N N . SER A 1 70 ? -0.205 -4.363 11.854 1.00 93.75 70 SER A N 1
ATOM 502 C CA . SER A 1 70 ? 0.634 -3.380 12.531 1.00 93.75 70 SER A CA 1
ATOM 503 C C . SER A 1 70 ? -0.266 -2.452 13.341 1.00 93.75 70 SER A C 1
ATOM 505 O O . SER A 1 70 ? -1.447 -2.311 13.020 1.00 93.75 70 SER A O 1
ATOM 507 N N . PHE A 1 71 ? 0.285 -1.813 14.368 1.00 93.12 71 PHE A N 1
ATOM 508 C CA . PHE A 1 71 ? -0.384 -0.747 15.107 1.00 93.12 71 PHE A CA 1
ATOM 509 C C . PHE A 1 71 ? 0.432 0.539 14.978 1.00 93.12 71 PHE A C 1
ATOM 511 O O . PHE A 1 71 ? 1.652 0.490 14.815 1.00 93.12 71 PHE A O 1
ATOM 518 N N . VAL A 1 72 ? -0.242 1.683 15.041 1.00 92.38 72 VAL A N 1
ATOM 519 C CA . VAL A 1 72 ? 0.412 2.989 15.132 1.00 92.38 72 VAL A CA 1
ATOM 520 C C . VAL A 1 72 ? 0.188 3.503 16.534 1.00 92.38 72 VAL A C 1
ATOM 522 O O . VAL A 1 72 ? -0.954 3.712 16.921 1.00 92.38 72 VAL A O 1
ATOM 525 N N . SER A 1 73 ? 1.286 3.706 17.259 1.00 92.88 73 SER A N 1
ATOM 526 C CA . SER A 1 73 ? 1.259 4.419 18.528 1.00 92.88 73 SER A CA 1
ATOM 527 C C . SER A 1 73 ? 1.469 5.906 18.278 1.00 92.88 73 SER A C 1
ATOM 529 O O . SER A 1 73 ? 2.481 6.325 17.711 1.00 92.88 73 SER A O 1
ATOM 531 N N . LYS A 1 74 ? 0.507 6.713 18.701 1.00 92.12 74 LYS A N 1
ATOM 532 C CA . LYS A 1 74 ? 0.537 8.168 18.669 1.00 92.12 74 LYS A CA 1
ATOM 533 C C . LYS A 1 74 ? 0.021 8.672 20.009 1.00 92.12 74 LYS A C 1
ATOM 535 O O . LYS A 1 74 ? -1.083 8.339 20.402 1.00 92.12 74 LYS A O 1
ATOM 540 N N . ASN A 1 75 ? 0.797 9.504 20.702 1.00 94.75 75 ASN A N 1
ATOM 541 C CA . ASN A 1 75 ? 0.432 10.029 22.027 1.00 94.75 75 ASN A CA 1
ATOM 542 C C . ASN A 1 75 ? 0.179 8.931 23.082 1.00 94.75 75 ASN A C 1
ATOM 544 O O . ASN A 1 75 ? -0.726 9.061 23.901 1.00 94.75 75 ASN A O 1
ATOM 548 N N . ASN A 1 76 ? 0.986 7.865 23.074 1.00 86.81 76 ASN A N 1
ATOM 549 C CA . ASN A 1 76 ? 0.841 6.704 23.967 1.00 86.81 76 ASN A CA 1
ATOM 550 C C . ASN A 1 76 ? -0.483 5.927 23.806 1.00 86.81 76 ASN A C 1
ATOM 552 O O . ASN A 1 76 ? -0.903 5.236 24.732 1.00 86.81 76 ASN A O 1
ATOM 556 N N . THR A 1 77 ? -1.112 6.011 22.632 1.00 63.75 77 THR A N 1
ATOM 557 C CA . THR A 1 77 ? -2.266 5.199 22.208 1.00 63.75 77 THR A CA 1
ATOM 558 C C . THR A 1 77 ? -1.999 4.631 20.832 1.00 63.75 77 THR A C 1
ATOM 560 O O . THR A 1 77 ? -2.212 3.423 20.626 1.00 63.75 77 THR A O 1
#

Radius of gyration: 14.83 Å; chains: 1; bounding box: 38×31×42 Å

InterPro domains:
  IPR005801 ADC synthase [G3DSA:3.60.120.10] (1-77)
  IPR005801 ADC synthase [SSF56322] (1-76)
  IPR015890 Chorismate-utilising enzyme, C-terminal [PF00425] (1-76)
  IPR019999 Anthranilate synthase component I-like [PR00095] (44-58)
  IPR019999 Anthranilate synthase component I-like [PR00095] (59-73)
  IPR019999 Anthranilate synthase component I-like [PTHR11236] (1-76)